Protein AF-A0A3M6U8N4-F1 (afdb_monomer_lite)

pLDDT: mean 93.32, std 6.75, range [61.31, 98.5]

Sequence (99 aa):
MCDEAKQYAQTLADMGSLVHSPSSDRVGQGENLAMECLSNGSPTIEDAVTNWYNEVCDPGYDFASPSFSGGTGHFTQVVWKGSTVLGIGRAEGTMRGMK

Secondary structure (DSSP, 8-state):
-HHHHHHHHHHHHHHTS--PPPTTTSTT----------SSS---HHHHHHHHHHTIIIII--SSS----TTTHHHHHHT-TT------------BTTB-

Radius of gyration: 14.46 Å; chains: 1; bounding box: 35×26×40 Å

Foldseek 3Di:
DQVLQQVVQVVCQVVVDDDDDDCVSVPPDDDDDDDDWALDDGDDPCNRLVCLLCLCVVVRADPVDHDDDPSNRSNCNVVPPPDDDDHHHHDHHADPNTD

Organism: Pocillopora damicornis (NCBI:txid46731)

InterPro domains:
  IPR001283 Cysteine-rich secretory protein-related [PTHR10334] (2-91)
  IPR014044 CAP domain [PF00188] (2-93)
  IPR014044 CAP domain [SM00198] (3-99)
  IPR018244 Allergen V5/Tpx-1-related, conserved site [PS01009] (73-83)
  IPR034113 Golgi-associated plant pathogenesis-related protein 1, SCP domain [cd05382] (1-94)
  IPR035940 CAP superfamily [G3DSA:3.40.33.10] (1-98)
  IPR035940 CAP superfamily [SSF55797] (2-91)

Structure (mmCIF, N/CA/C/O backbone):
data_AF-A0A3M6U8N4-F1
#
_entry.id   AF-A0A3M6U8N4-F1
#
loop_
_atom_site.group_PDB
_atom_site.id
_atom_site.type_symbol
_atom_site.label_atom_id
_atom_site.label_alt_id
_atom_site.label_comp_id
_atom_site.label_asym_id
_atom_site.label_entity_id
_atom_site.label_seq_id
_atom_site.pdbx_PDB_ins_code
_atom_site.Cartn_x
_atom_site.Cartn_y
_atom_site.Cartn_z
_atom_site.occupancy
_atom_site.B_iso_or_equiv
_atom_site.auth_seq_id
_atom_site.auth_comp_id
_atom_site.auth_asym_id
_atom_site.auth_atom_id
_atom_site.pdbx_PDB_model_num
ATOM 1 N N . MET A 1 1 ? -14.544 -0.974 -5.577 1.00 85.00 1 MET A N 1
ATOM 2 C CA . MET A 1 1 ? -13.167 -1.075 -5.032 1.00 85.00 1 MET A CA 1
ATOM 3 C C . MET A 1 1 ? -12.963 -0.306 -3.724 1.00 85.00 1 MET A C 1
ATOM 5 O O . MET A 1 1 ? -12.390 -0.881 -2.809 1.00 85.00 1 MET A O 1
ATOM 9 N N . CYS A 1 2 ? -13.345 0.977 -3.602 1.00 95.25 2 CYS A N 1
ATOM 10 C CA . CYS A 1 2 ? -13.105 1.725 -2.352 1.00 95.25 2 CYS A CA 1
ATOM 11 C C . CYS A 1 2 ? -13.947 1.224 -1.168 1.00 95.25 2 CYS A C 1
ATOM 13 O O . CYS A 1 2 ? -13.443 1.177 -0.048 1.00 95.25 2 CYS A O 1
ATOM 15 N N . ASP A 1 3 ? -15.203 0.838 -1.405 1.00 96.44 3 ASP A N 1
ATOM 16 C CA . ASP A 1 3 ? -16.093 0.356 -0.343 1.00 96.44 3 ASP A CA 1
ATOM 17 C C . ASP A 1 3 ? -15.632 -1.004 0.196 1.00 96.44 3 ASP A C 1
ATOM 19 O O . ASP A 1 3 ? -15.575 -1.206 1.407 1.00 96.44 3 ASP A O 1
ATOM 23 N N . GLU A 1 4 ? -15.204 -1.898 -0.693 1.00 95.81 4 GLU A N 1
ATOM 24 C CA . GLU A 1 4 ? -14.637 -3.208 -0.375 1.00 95.81 4 GLU A CA 1
ATOM 25 C C . GLU A 1 4 ? -13.302 -3.054 0.360 1.00 95.81 4 GLU A C 1
ATOM 27 O O . GLU A 1 4 ? -13.101 -3.672 1.403 1.00 95.81 4 GLU A O 1
ATOM 32 N N . ALA A 1 5 ? -12.423 -2.159 -0.111 1.00 97.44 5 ALA A N 1
ATOM 33 C CA . ALA A 1 5 ? -11.171 -1.850 0.578 1.00 97.44 5 ALA A CA 1
ATOM 34 C C . ALA A 1 5 ? -11.426 -1.282 1.983 1.00 97.44 5 ALA A C 1
ATOM 36 O O . ALA A 1 5 ? -10.729 -1.633 2.932 1.00 97.44 5 ALA A O 1
ATOM 37 N N . LYS A 1 6 ? -12.439 -0.422 2.149 1.00 97.50 6 LYS A N 1
ATOM 38 C CA . LYS A 1 6 ? -12.812 0.138 3.456 1.00 97.50 6 LYS A CA 1
ATOM 39 C C . LYS A 1 6 ? -13.385 -0.931 4.382 1.00 97.50 6 LYS A C 1
ATOM 41 O O . LYS A 1 6 ? -13.029 -0.965 5.558 1.00 97.50 6 LYS A O 1
ATOM 46 N N . GLN A 1 7 ? -14.246 -1.804 3.865 1.00 97.25 7 GLN A N 1
ATOM 47 C CA . GLN A 1 7 ? -14.808 -2.913 4.630 1.00 97.25 7 GLN A CA 1
ATOM 48 C C . GLN A 1 7 ? -13.711 -3.876 5.092 1.00 97.25 7 GLN A C 1
ATOM 50 O O . GLN A 1 7 ? -13.693 -4.285 6.256 1.00 97.25 7 GLN A O 1
ATOM 55 N N . TYR A 1 8 ? -12.763 -4.191 4.210 1.00 97.62 8 TYR A N 1
ATOM 56 C CA . TYR A 1 8 ? -11.657 -5.071 4.551 1.00 97.62 8 TYR A CA 1
ATOM 57 C C . TYR A 1 8 ? -10.677 -4.416 5.530 1.00 97.62 8 TYR A C 1
ATOM 59 O O . TYR A 1 8 ? -10.268 -5.056 6.495 1.00 97.62 8 TYR A O 1
ATOM 67 N N . ALA A 1 9 ? -10.396 -3.116 5.383 1.00 97.00 9 ALA A N 1
ATOM 68 C CA . ALA A 1 9 ? -9.611 -2.363 6.360 1.00 97.00 9 ALA A CA 1
ATOM 69 C C . ALA A 1 9 ? -10.217 -2.439 7.772 1.00 97.00 9 ALA A C 1
ATOM 71 O O . ALA A 1 9 ? -9.475 -2.604 8.737 1.00 97.00 9 ALA A O 1
ATOM 72 N N . GLN A 1 10 ? -11.551 -2.389 7.903 1.00 96.50 10 GLN A N 1
ATOM 73 C CA . GLN A 1 10 ? -12.212 -2.575 9.201 1.00 96.50 10 GLN A CA 1
ATOM 74 C C . GLN A 1 10 ? -11.978 -3.982 9.762 1.00 96.50 10 GLN A C 1
ATOM 76 O O . GLN A 1 10 ? -11.658 -4.119 10.937 1.00 96.50 10 GLN A O 1
ATOM 81 N N . THR A 1 11 ? -12.052 -5.017 8.921 1.00 96.12 11 THR A N 1
ATOM 82 C CA . THR A 1 11 ? -11.758 -6.399 9.342 1.00 96.12 11 THR A CA 1
ATOM 83 C C . THR A 1 11 ? -10.319 -6.532 9.850 1.00 96.12 11 THR A C 1
ATOM 85 O O . THR A 1 11 ? -10.088 -7.146 10.889 1.00 96.12 11 THR A O 1
ATOM 88 N N . LEU A 1 12 ? -9.347 -5.920 9.167 1.00 95.88 12 LEU A N 1
ATOM 89 C CA . LEU A 1 12 ? -7.943 -5.913 9.597 1.00 95.88 12 LEU A CA 1
ATOM 90 C C . LEU A 1 12 ? -7.744 -5.157 10.916 1.00 95.88 12 LEU A C 1
ATOM 92 O O . LEU A 1 12 ? -7.018 -5.638 11.786 1.00 95.88 12 LEU A O 1
ATOM 96 N N . ALA A 1 13 ? -8.407 -4.010 11.084 1.00 93.56 13 ALA A N 1
ATOM 97 C CA . ALA A 1 13 ? -8.366 -3.233 12.321 1.00 93.56 13 ALA A CA 1
ATOM 98 C C . ALA A 1 13 ? -8.939 -4.021 13.511 1.00 93.56 13 ALA A C 1
ATOM 100 O O . ALA A 1 13 ? -8.333 -4.036 14.582 1.00 93.56 13 ALA A O 1
ATOM 101 N N . ASP A 1 14 ? -10.052 -4.732 13.311 1.00 92.25 14 ASP A N 1
ATOM 102 C CA . ASP A 1 14 ? -10.679 -5.565 14.343 1.00 92.25 14 ASP A CA 1
ATOM 103 C C . ASP A 1 14 ? -9.810 -6.784 14.706 1.00 92.25 14 ASP A C 1
ATOM 105 O O . ASP A 1 14 ? -9.756 -7.193 15.868 1.00 92.25 14 ASP A O 1
ATOM 109 N N . MET A 1 15 ? -9.091 -7.354 13.730 1.00 92.06 15 MET A N 1
ATOM 110 C CA . MET A 1 15 ? -8.142 -8.452 13.957 1.00 92.06 15 MET A CA 1
ATOM 111 C C . MET A 1 15 ? -6.822 -7.992 14.592 1.00 92.06 15 MET A C 1
ATOM 113 O O . MET A 1 15 ? -6.154 -8.792 15.249 1.00 92.06 15 MET A O 1
ATOM 117 N N . GLY A 1 16 ? -6.414 -6.738 14.377 1.00 91.12 16 GLY A N 1
ATOM 118 C CA . GLY A 1 16 ? -5.102 -6.226 14.782 1.00 91.12 16 GLY A CA 1
ATOM 119 C C . GLY A 1 16 ? -3.936 -6.904 14.053 1.00 91.12 16 GLY A C 1
ATOM 120 O O . GLY A 1 16 ? -2.857 -7.064 14.624 1.00 91.12 16 GLY A O 1
ATOM 121 N N . SER A 1 17 ? -4.157 -7.373 12.822 1.00 91.50 17 SER A N 1
ATOM 122 C CA . SER A 1 17 ? -3.146 -8.067 12.021 1.00 91.50 17 SER A CA 1
ATOM 123 C C . SER A 1 17 ? -3.333 -7.795 10.531 1.00 91.50 17 SER A C 1
ATOM 125 O O . SER A 1 17 ? -4.464 -7.703 10.051 1.00 91.50 17 SER A O 1
ATOM 127 N N . LEU A 1 18 ? -2.220 -7.694 9.799 1.00 94.56 18 LEU A N 1
ATOM 128 C CA . LEU A 1 18 ? -2.223 -7.618 8.343 1.00 94.56 18 LEU A CA 1
ATOM 129 C C . LEU A 1 18 ? -2.212 -9.017 7.739 1.00 94.56 18 LEU A C 1
ATOM 131 O O . LEU A 1 18 ? -1.219 -9.740 7.815 1.00 94.56 18 LEU A O 1
ATOM 135 N N . VAL A 1 19 ? -3.321 -9.372 7.103 1.00 97.00 19 VAL A N 1
ATOM 136 C CA . VAL A 1 19 ? -3.472 -10.593 6.318 1.00 97.00 19 VAL A CA 1
ATOM 137 C C . VAL A 1 19 ? -4.112 -10.195 5.000 1.00 97.00 19 VAL A C 1
ATOM 139 O O . VAL A 1 19 ? -5.080 -9.444 4.996 1.00 97.00 19 VAL A O 1
ATOM 142 N N . HIS A 1 20 ? -3.566 -10.672 3.885 1.00 97.44 20 HIS A N 1
ATOM 143 C CA . HIS A 1 20 ? -4.168 -10.407 2.584 1.00 97.44 20 HIS A CA 1
ATOM 144 C C . HIS A 1 20 ? -5.571 -11.005 2.475 1.00 97.44 20 HIS A C 1
ATOM 146 O O . HIS A 1 20 ? -5.804 -12.131 2.929 1.00 97.44 20 HIS A O 1
ATOM 152 N N . SER A 1 21 ? -6.478 -10.299 1.796 1.00 97.25 21 SER A N 1
ATOM 153 C CA . SER A 1 21 ? -7.800 -10.847 1.493 1.00 97.25 21 SER A CA 1
ATOM 154 C C . SER A 1 21 ? -7.680 -12.088 0.602 1.00 97.25 21 SER A C 1
ATOM 156 O O . SER A 1 21 ? -6.751 -12.173 -0.226 1.00 97.25 21 SER A O 1
ATOM 158 N N . PRO A 1 22 ? -8.596 -13.068 0.751 1.00 96.69 22 PRO A N 1
ATOM 159 C CA . PRO A 1 22 ? -8.653 -14.224 -0.131 1.00 96.69 22 PRO A CA 1
ATOM 160 C C . PRO A 1 22 ? -8.706 -13.783 -1.592 1.00 96.69 22 PRO A C 1
ATOM 162 O O . PRO A 1 22 ? -9.468 -12.894 -1.960 1.00 96.69 22 PRO A O 1
ATOM 165 N N . SER A 1 23 ? -7.935 -14.431 -2.463 1.00 95.69 23 SER A N 1
ATOM 166 C CA . SER A 1 23 ? -7.928 -14.091 -3.893 1.00 95.69 23 SER A CA 1
ATOM 167 C C . SER A 1 23 ? -9.299 -14.262 -4.563 1.00 95.69 23 SER A C 1
ATOM 169 O O . SER A 1 23 ? -9.570 -13.599 -5.564 1.00 95.69 23 SER A O 1
ATOM 171 N N . SER A 1 24 ? -10.177 -15.101 -3.996 1.00 96.31 24 SER A N 1
ATOM 172 C CA . SER A 1 24 ? -11.581 -15.257 -4.398 1.00 96.31 24 SER A CA 1
ATOM 173 C C . SER A 1 24 ? -12.417 -13.995 -4.204 1.00 96.31 24 SER A C 1
ATOM 175 O O . SER A 1 24 ? -13.377 -13.790 -4.941 1.00 96.31 24 SER A O 1
ATOM 177 N N . ASP A 1 25 ? -12.044 -13.148 -3.248 1.00 94.88 25 ASP A N 1
ATOM 178 C CA . ASP A 1 25 ? -12.814 -11.964 -2.854 1.00 94.88 25 ASP A CA 1
ATOM 179 C C . ASP A 1 25 ? -12.350 -10.724 -3.633 1.00 94.88 25 ASP A C 1
ATOM 181 O O . ASP A 1 25 ? -13.017 -9.692 -3.659 1.00 94.88 25 ASP A O 1
ATOM 185 N N . ARG A 1 26 ? -11.213 -10.846 -4.330 1.00 94.00 26 ARG A N 1
ATOM 186 C CA . ARG A 1 26 ? -10.570 -9.782 -5.105 1.00 94.00 26 ARG A CA 1
ATOM 187 C C . ARG A 1 26 ? -10.071 -10.277 -6.465 1.00 94.00 26 ARG A C 1
ATOM 189 O O . ARG A 1 26 ? -8.953 -9.984 -6.888 1.00 94.00 26 ARG A O 1
ATOM 196 N N . VAL A 1 27 ? -10.904 -11.050 -7.165 1.00 94.81 27 VAL A N 1
ATOM 197 C CA . VAL A 1 27 ? -10.573 -11.616 -8.485 1.00 94.81 27 VAL A CA 1
ATOM 198 C C . VAL A 1 27 ? -10.110 -10.512 -9.440 1.00 94.81 27 VAL A C 1
ATOM 200 O O . VAL A 1 27 ? -10.820 -9.536 -9.674 1.00 94.81 27 VAL A O 1
ATOM 203 N N . GLY A 1 28 ? -8.905 -10.677 -9.992 1.00 94.94 28 GLY A N 1
ATOM 204 C CA . GLY A 1 28 ? -8.301 -9.713 -10.916 1.00 94.94 28 GLY A CA 1
ATOM 205 C C . GLY A 1 28 ? -7.708 -8.462 -10.258 1.00 94.94 28 GLY A C 1
ATOM 206 O O . GLY A 1 28 ? -7.338 -7.540 -10.979 1.00 94.94 28 GLY A O 1
ATOM 207 N N . GLN A 1 29 ? -7.601 -8.414 -8.926 1.00 96.50 29 GLN A N 1
ATOM 208 C CA . GLN A 1 29 ? -7.073 -7.268 -8.184 1.00 96.50 29 GLN A CA 1
ATOM 209 C C . GLN A 1 29 ? -5.812 -7.639 -7.387 1.00 96.50 29 GLN A C 1
ATOM 211 O O . GLN A 1 29 ? -5.729 -8.690 -6.738 1.00 96.50 29 GLN A O 1
ATOM 216 N N . GLY A 1 30 ? -4.831 -6.738 -7.418 1.00 96.75 30 GLY A N 1
ATOM 217 C CA . GLY A 1 30 ? -3.729 -6.719 -6.458 1.00 96.75 30 GLY A CA 1
ATOM 218 C C . GLY A 1 30 ? -4.156 -6.116 -5.121 1.00 96.75 30 GLY A C 1
ATOM 219 O O . GLY A 1 30 ? -5.253 -5.571 -5.004 1.00 96.75 30 GLY A O 1
ATOM 220 N N . GLU A 1 31 ? -3.297 -6.208 -4.109 1.00 97.88 31 GLU A N 1
ATOM 221 C CA . GLU A 1 31 ? -3.573 -5.656 -2.783 1.00 97.88 31 GLU A CA 1
ATOM 222 C C . GLU A 1 31 ? -2.269 -5.262 -2.088 1.00 97.88 31 GLU A C 1
ATOM 224 O O . GLU A 1 31 ? -1.344 -6.068 -2.023 1.00 97.88 31 GLU A O 1
ATOM 229 N N . ASN A 1 32 ? -2.237 -4.049 -1.535 1.00 98.19 32 ASN A N 1
ATOM 230 C CA . ASN A 1 32 ? -1.216 -3.606 -0.592 1.00 98.19 32 ASN A CA 1
ATOM 231 C C . ASN A 1 32 ? -1.889 -3.303 0.743 1.00 98.19 32 ASN A C 1
ATOM 233 O O . ASN A 1 32 ? -2.989 -2.748 0.764 1.00 98.19 32 ASN A O 1
ATOM 237 N N . LEU A 1 33 ? -1.218 -3.635 1.844 1.00 97.62 33 LEU A N 1
ATOM 238 C CA . LEU A 1 33 ? -1.726 -3.414 3.192 1.00 97.62 33 LEU A CA 1
ATOM 239 C C . LEU A 1 33 ? -0.727 -2.602 4.020 1.00 97.62 33 LEU A C 1
ATOM 241 O O . LEU A 1 33 ? 0.484 -2.705 3.839 1.00 97.62 33 LEU A O 1
ATOM 245 N N . ALA A 1 34 ? -1.245 -1.789 4.935 1.00 96.62 34 ALA A N 1
ATOM 246 C CA . ALA A 1 34 ? -0.455 -1.030 5.895 1.00 96.62 34 ALA A CA 1
ATOM 247 C C . ALA A 1 34 ? -1.217 -0.944 7.220 1.00 96.62 34 ALA A C 1
ATOM 249 O O . ALA A 1 34 ? -2.443 -0.833 7.237 1.00 96.62 34 ALA A O 1
ATOM 250 N N . MET A 1 35 ? -0.484 -1.019 8.325 1.00 93.62 35 MET A N 1
ATOM 251 C CA . MET A 1 35 ? -1.006 -0.899 9.681 1.00 93.62 35 MET A CA 1
ATOM 252 C C . MET A 1 35 ? 0.104 -0.343 10.556 1.00 93.62 35 MET A C 1
ATOM 254 O O . MET A 1 35 ? 1.224 -0.851 10.537 1.00 93.62 35 MET A O 1
ATOM 258 N N . GLU A 1 36 ? -0.227 0.667 11.345 1.00 91.06 36 GLU A N 1
ATOM 259 C CA . GLU A 1 36 ? 0.641 1.192 12.388 1.00 91.06 36 GLU A CA 1
ATOM 260 C C . GLU A 1 36 ? -0.183 1.325 13.661 1.00 91.06 36 GLU A C 1
ATOM 262 O O . GLU A 1 36 ? -1.344 1.721 13.600 1.00 91.06 36 GLU A O 1
ATOM 267 N N . CYS A 1 37 ? 0.421 0.982 14.797 1.00 87.12 37 CYS A N 1
ATOM 268 C CA . CYS A 1 37 ? -0.178 1.166 16.113 1.00 87.12 37 CYS A CA 1
ATOM 269 C C . CYS A 1 37 ? 0.512 2.352 16.778 1.00 87.12 37 CYS A C 1
ATOM 271 O O . CYS A 1 37 ? 1.680 2.249 17.169 1.00 87.12 37 CYS A O 1
ATOM 273 N N . LEU A 1 38 ? -0.196 3.467 16.917 1.00 84.44 38 LEU A N 1
ATOM 274 C CA . LEU A 1 38 ? 0.344 4.696 17.484 1.00 84.44 38 LEU A CA 1
ATOM 275 C C . LEU A 1 38 ? -0.330 5.005 18.826 1.00 84.44 38 LEU A C 1
ATOM 277 O O . LEU A 1 38 ? -1.528 4.810 19.032 1.00 84.44 38 LEU A O 1
ATOM 281 N N . SER A 1 39 ? 0.452 5.507 19.782 1.00 83.31 39 SER A N 1
ATOM 282 C CA . SER A 1 39 ? -0.084 6.008 21.057 1.00 83.31 39 SER A CA 1
ATOM 283 C C . SER A 1 39 ? -0.725 7.393 20.917 1.00 83.31 39 SER A C 1
ATOM 285 O O . SER A 1 39 ? -1.522 7.797 21.764 1.00 83.31 39 SER A O 1
ATOM 287 N N . ASN A 1 40 ? -0.380 8.125 19.855 1.00 80.12 40 ASN A N 1
ATOM 288 C CA . ASN A 1 40 ? -0.943 9.420 19.507 1.00 80.12 40 ASN A CA 1
ATOM 289 C C . ASN A 1 40 ? -0.922 9.610 17.984 1.00 80.12 40 ASN A C 1
ATOM 291 O O . ASN A 1 40 ? 0.079 9.307 17.339 1.00 80.12 40 ASN A O 1
ATOM 295 N N . GLY A 1 41 ? -2.000 10.168 17.437 1.00 82.56 41 GLY A N 1
ATOM 296 C CA . GLY A 1 41 ? -2.196 10.305 15.997 1.00 82.56 41 GLY A CA 1
ATOM 297 C C . GLY A 1 41 ? -2.627 9.001 15.328 1.00 82.56 41 GLY A C 1
ATOM 298 O O . GLY A 1 41 ? -2.953 8.023 15.997 1.00 82.56 41 GLY A O 1
ATOM 299 N N . SER A 1 42 ? -2.641 9.035 14.000 1.00 83.00 42 SER A N 1
ATOM 300 C CA . SER A 1 42 ? -2.972 7.901 13.144 1.00 83.00 42 SER A CA 1
ATOM 301 C C . SER A 1 42 ? -2.144 8.007 11.860 1.00 83.00 42 SER A C 1
ATOM 303 O O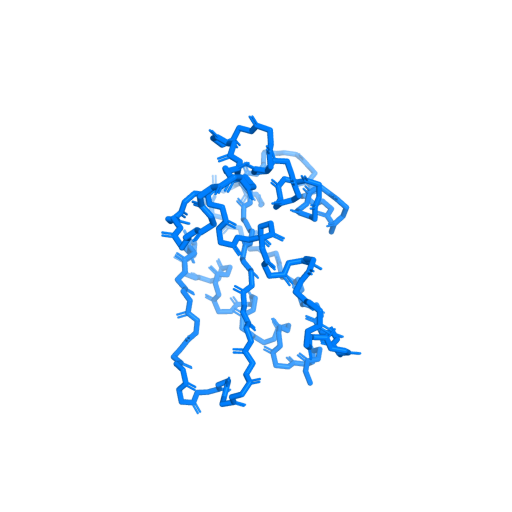 . SER A 1 42 ? -1.963 9.134 11.381 1.00 83.00 42 SER A O 1
ATOM 305 N N . PRO A 1 43 ? -1.691 6.887 11.273 1.00 86.56 43 PRO A N 1
ATOM 306 C CA . PRO A 1 43 ? -0.947 6.913 10.018 1.00 86.56 43 PRO A CA 1
ATOM 307 C C . PRO A 1 43 ? -1.790 7.526 8.895 1.00 86.56 43 PRO A C 1
ATOM 309 O O . PRO A 1 43 ? -3.014 7.334 8.815 1.00 86.56 43 PRO A O 1
ATOM 312 N N . THR A 1 44 ? -1.145 8.286 8.016 1.00 91.94 44 THR A N 1
ATOM 313 C CA . THR A 1 44 ? -1.797 8.828 6.826 1.00 91.94 44 THR A CA 1
ATOM 314 C C . THR A 1 44 ? -1.732 7.836 5.665 1.00 91.94 44 THR A C 1
ATOM 316 O O . THR A 1 44 ? -0.969 6.872 5.663 1.00 91.94 44 THR A O 1
ATOM 319 N N . ILE A 1 45 ? -2.553 8.075 4.639 1.00 94.00 45 ILE A N 1
ATOM 320 C CA . ILE A 1 45 ? -2.456 7.315 3.384 1.00 94.00 45 ILE A CA 1
ATOM 321 C C . ILE A 1 45 ? -1.114 7.606 2.693 1.00 94.00 45 ILE A C 1
ATOM 323 O O . ILE A 1 45 ? -0.547 6.720 2.061 1.00 94.00 45 ILE A O 1
ATOM 327 N N . GLU A 1 46 ? -0.599 8.831 2.829 1.00 95.94 46 GLU A N 1
ATOM 328 C CA . GLU A 1 46 ? 0.693 9.229 2.272 1.00 95.94 46 GLU A CA 1
ATOM 329 C C . GLU A 1 46 ? 1.846 8.449 2.910 1.00 95.94 46 GLU A C 1
ATOM 331 O O . GLU A 1 46 ? 2.703 7.956 2.178 1.00 95.94 46 GLU A O 1
ATOM 336 N N . ASP A 1 47 ? 1.823 8.24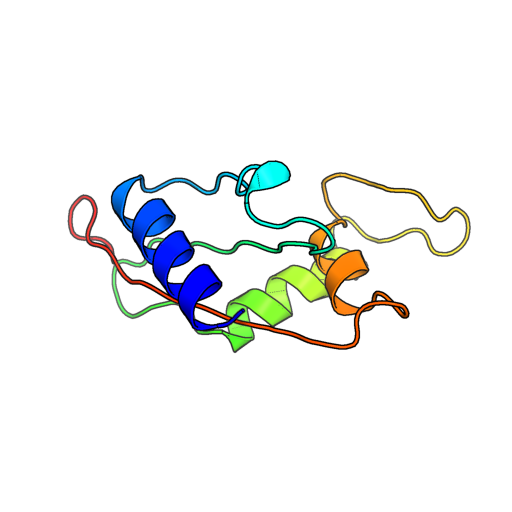4 4.231 1.00 95.50 47 ASP A N 1
ATOM 337 C CA . ASP A 1 47 ? 2.822 7.429 4.936 1.00 95.50 47 ASP A CA 1
ATOM 338 C C . ASP A 1 47 ? 2.822 5.987 4.410 1.00 95.50 47 ASP A C 1
ATOM 340 O O . ASP A 1 47 ? 3.869 5.447 4.057 1.00 95.50 47 ASP A O 1
ATOM 344 N N . ALA A 1 48 ? 1.636 5.383 4.264 1.00 96.88 48 ALA A N 1
ATOM 345 C CA . ALA A 1 48 ? 1.495 4.025 3.743 1.00 96.88 48 ALA A CA 1
ATOM 346 C C . ALA A 1 48 ? 2.051 3.888 2.315 1.00 96.88 48 ALA A C 1
ATOM 348 O O . ALA A 1 48 ? 2.853 2.994 2.045 1.00 96.88 48 ALA A O 1
ATOM 349 N N . VAL A 1 49 ? 1.673 4.795 1.406 1.00 97.75 49 VAL A N 1
ATOM 350 C CA . VAL A 1 49 ? 2.154 4.776 0.014 1.00 97.75 49 VAL A CA 1
ATOM 351 C C . VAL A 1 49 ? 3.657 5.043 -0.056 1.00 97.75 49 VAL A C 1
ATOM 353 O O . VAL A 1 49 ? 4.351 4.396 -0.839 1.00 97.75 49 VAL A O 1
ATOM 356 N N . THR A 1 50 ? 4.168 5.948 0.779 1.00 98.06 50 THR A N 1
ATOM 357 C CA . THR A 1 50 ? 5.602 6.241 0.880 1.00 98.06 50 THR A CA 1
ATOM 358 C C . THR A 1 50 ? 6.377 5.008 1.333 1.00 98.06 50 THR A C 1
ATOM 360 O O . THR A 1 50 ? 7.367 4.647 0.700 1.00 98.06 50 THR A O 1
ATOM 363 N N . ASN A 1 51 ? 5.900 4.307 2.363 1.00 97.50 51 ASN A N 1
ATOM 364 C CA . ASN A 1 51 ? 6.520 3.078 2.858 1.00 97.50 51 ASN A CA 1
ATOM 365 C C . ASN A 1 51 ? 6.506 1.964 1.803 1.00 97.50 51 ASN A C 1
ATOM 367 O O . ASN A 1 51 ? 7.538 1.340 1.570 1.00 97.50 51 ASN A O 1
ATOM 371 N N . TRP A 1 52 ? 5.383 1.762 1.106 1.00 98.25 52 TRP A N 1
ATOM 372 C CA . TRP A 1 52 ? 5.304 0.807 -0.003 1.00 98.25 52 TRP A CA 1
ATOM 373 C C . TRP A 1 52 ? 6.275 1.145 -1.133 1.00 98.25 52 TRP A C 1
ATOM 375 O O . TRP A 1 52 ? 6.922 0.254 -1.669 1.00 98.25 52 TRP A O 1
ATOM 385 N N . TYR A 1 53 ? 6.384 2.420 -1.513 1.00 98.44 53 TYR A N 1
ATOM 386 C CA . TYR A 1 53 ? 7.277 2.839 -2.591 1.00 98.44 53 TYR A CA 1
ATOM 387 C C . TYR A 1 53 ? 8.753 2.693 -2.201 1.00 98.44 53 TYR A C 1
ATOM 389 O O . TYR A 1 53 ? 9.565 2.278 -3.026 1.00 98.44 53 TYR A O 1
ATOM 397 N N . ASN A 1 54 ? 9.096 2.981 -0.942 1.00 98.50 54 ASN A N 1
ATOM 398 C CA . ASN A 1 54 ? 10.463 2.919 -0.423 1.00 98.50 54 ASN A CA 1
ATOM 399 C C . ASN A 1 54 ? 11.066 1.507 -0.399 1.00 98.50 54 ASN A C 1
ATO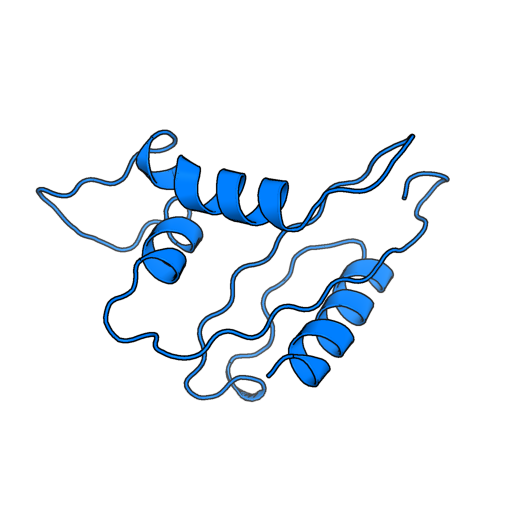M 401 O O . ASN A 1 54 ? 12.288 1.398 -0.293 1.00 98.50 54 ASN A O 1
ATOM 405 N N . GLU A 1 55 ? 10.275 0.448 -0.604 1.00 98.25 55 GLU A N 1
ATOM 406 C CA . GLU A 1 55 ? 10.801 -0.906 -0.839 1.00 98.25 55 GLU A CA 1
ATOM 407 C C . GLU A 1 55 ? 11.790 -0.959 -2.019 1.00 98.25 55 GLU A C 1
ATOM 409 O O . GLU A 1 55 ? 12.685 -1.805 -2.051 1.00 98.25 55 GLU A O 1
ATOM 414 N N . VAL A 1 56 ? 11.681 -0.022 -2.975 1.00 97.88 56 VAL A N 1
ATOM 415 C CA . VAL A 1 56 ? 12.652 0.150 -4.069 1.00 97.88 56 VAL A CA 1
ATOM 416 C C . VAL A 1 56 ? 14.066 0.465 -3.574 1.00 97.88 56 VAL A C 1
ATOM 418 O O . VAL A 1 56 ? 15.035 0.146 -4.263 1.00 97.88 56 VAL A O 1
ATOM 421 N N . CYS A 1 57 ? 14.183 1.081 -2.397 1.00 97.25 57 CYS A N 1
ATOM 422 C CA . CYS A 1 57 ? 15.437 1.469 -1.761 1.00 97.25 57 CYS A CA 1
ATOM 423 C C . CYS A 1 57 ? 15.876 0.448 -0.704 1.00 97.25 57 CYS A C 1
ATOM 425 O O . CYS A 1 57 ? 17.047 0.081 -0.675 1.00 97.25 57 CYS A O 1
ATOM 427 N N . ASP A 1 58 ? 14.952 0.002 0.152 1.00 95.56 58 ASP A N 1
ATOM 428 C CA . ASP A 1 58 ? 15.198 -0.960 1.233 1.00 95.56 58 ASP A CA 1
ATOM 429 C C . ASP A 1 58 ? 13.964 -1.864 1.390 1.00 95.56 58 ASP A C 1
ATOM 431 O O . ASP A 1 58 ? 12.897 -1.358 1.740 1.00 95.56 58 ASP A O 1
ATOM 435 N N . PRO A 1 59 ? 14.047 -3.171 1.078 1.00 95.44 59 PRO A N 1
ATOM 436 C CA . PRO A 1 59 ? 15.260 -3.973 0.865 1.00 95.44 59 PRO A CA 1
ATOM 437 C C . PRO A 1 59 ? 15.949 -3.779 -0.495 1.00 95.44 59 PRO A C 1
ATOM 439 O O . PRO A 1 59 ? 17.028 -4.332 -0.710 1.00 95.44 59 PRO A O 1
ATOM 442 N N . GLY A 1 60 ? 15.351 -3.010 -1.408 1.00 96.12 60 GLY A N 1
ATOM 443 C CA . GLY A 1 60 ? 15.897 -2.736 -2.732 1.00 96.12 60 GLY A CA 1
ATOM 444 C C . GLY A 1 60 ? 15.311 -3.643 -3.816 1.00 96.12 60 GLY A C 1
ATOM 445 O O . GLY A 1 60 ? 15.189 -4.856 -3.636 1.00 96.12 60 GLY A O 1
ATOM 446 N N . TYR A 1 61 ? 14.971 -3.062 -4.971 1.00 96.88 61 TYR A N 1
ATOM 447 C CA . TYR A 1 61 ? 14.505 -3.814 -6.143 1.00 96.88 61 TYR A CA 1
ATOM 448 C C . TYR A 1 61 ? 15.606 -3.940 -7.206 1.00 96.88 61 TYR A C 1
ATOM 450 O O . TYR A 1 61 ? 16.122 -2.938 -7.703 1.00 96.88 61 TYR A O 1
ATOM 458 N N . ASP A 1 62 ? 15.949 -5.173 -7.591 1.00 95.38 62 ASP A N 1
ATOM 459 C CA . ASP A 1 62 ? 16.919 -5.433 -8.658 1.00 95.38 62 ASP A CA 1
ATOM 460 C C . ASP A 1 62 ? 16.257 -5.307 -10.040 1.00 95.38 62 ASP A C 1
ATOM 462 O O . ASP A 1 62 ? 15.619 -6.227 -10.556 1.00 95.38 62 ASP A O 1
ATOM 466 N N . PHE A 1 63 ? 16.439 -4.144 -10.664 1.00 95.25 63 PHE A N 1
ATOM 467 C CA . PHE A 1 63 ? 15.953 -3.881 -12.017 1.00 95.25 63 PHE A CA 1
ATOM 468 C C . PHE A 1 63 ? 16.704 -4.662 -13.107 1.00 95.25 63 PHE A C 1
ATOM 470 O O . PHE A 1 63 ? 16.167 -4.818 -14.204 1.00 95.25 63 PHE A O 1
ATOM 477 N N . ALA A 1 64 ? 17.928 -5.132 -12.845 1.00 96.69 64 ALA A N 1
ATOM 478 C CA . ALA A 1 64 ? 18.709 -5.916 -13.800 1.00 96.69 64 ALA A CA 1
ATOM 479 C C . ALA A 1 64 ? 18.273 -7.389 -13.822 1.00 96.69 64 ALA A C 1
ATOM 481 O O . ALA A 1 64 ? 18.335 -8.030 -14.872 1.00 96.69 64 ALA A O 1
ATOM 482 N N . SER A 1 65 ? 17.789 -7.905 -12.691 1.00 94.06 65 SER A N 1
ATOM 483 C CA . SER A 1 65 ? 17.236 -9.255 -12.556 1.00 94.06 65 SER A CA 1
ATOM 484 C C . SER A 1 65 ? 15.843 -9.226 -11.907 1.00 94.06 65 SER A C 1
ATOM 486 O O . SER A 1 65 ? 15.673 -9.685 -10.771 1.00 94.06 65 SER A O 1
ATOM 488 N N . PRO A 1 66 ? 14.820 -8.716 -12.622 1.00 91.75 66 PRO A N 1
ATOM 489 C CA . PRO A 1 66 ? 13.495 -8.515 -12.055 1.00 91.75 66 PRO A CA 1
AT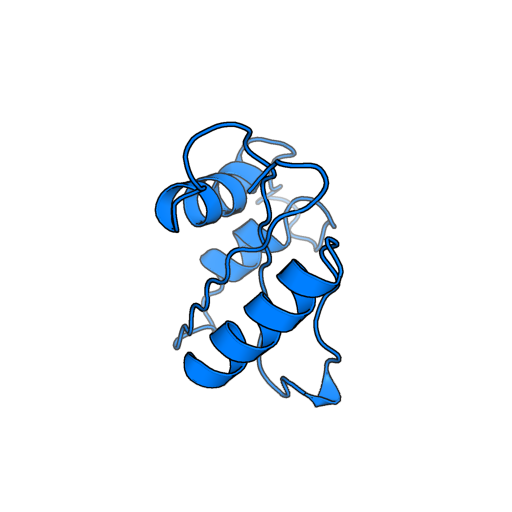OM 490 C C . PRO A 1 66 ? 12.860 -9.850 -11.662 1.00 91.75 66 PRO A C 1
ATOM 492 O O . PRO A 1 66 ? 12.728 -10.770 -12.471 1.00 91.75 66 PRO A O 1
ATOM 495 N N . SER A 1 67 ? 12.434 -9.947 -10.408 1.00 91.81 67 SER A N 1
ATOM 496 C CA . SER A 1 67 ? 11.723 -11.104 -9.873 1.00 91.81 67 SER A CA 1
ATOM 497 C C . SER A 1 67 ? 10.838 -10.682 -8.706 1.00 91.81 67 SER A C 1
ATOM 499 O O . SER A 1 67 ? 11.041 -9.626 -8.107 1.00 91.81 67 SER A O 1
ATOM 501 N N . PHE A 1 68 ? 9.835 -11.498 -8.387 1.00 90.06 68 PHE A N 1
ATOM 502 C CA . PHE A 1 68 ? 9.050 -11.279 -7.180 1.00 90.06 68 PHE A CA 1
ATOM 503 C C . PHE A 1 68 ? 9.910 -11.562 -5.946 1.00 90.06 68 PHE A C 1
ATOM 505 O O . PHE A 1 68 ? 10.472 -12.651 -5.812 1.00 90.06 68 PHE A O 1
ATOM 512 N N . SER A 1 69 ? 9.943 -10.613 -5.015 1.00 89.19 69 SER A N 1
ATOM 513 C CA . SER A 1 69 ? 10.456 -10.825 -3.667 1.00 89.19 69 SER A CA 1
ATOM 514 C C . SER A 1 69 ? 9.430 -10.328 -2.654 1.00 89.19 69 SER A C 1
ATOM 516 O O . SER A 1 69 ? 8.772 -9.308 -2.866 1.00 89.19 69 SER A O 1
ATOM 518 N N . GLY A 1 70 ? 9.293 -11.040 -1.532 1.00 87.25 70 GLY A N 1
ATOM 519 C CA . GLY A 1 70 ? 8.309 -10.693 -0.501 1.00 87.25 70 GLY A CA 1
ATOM 520 C C . GLY A 1 70 ? 8.501 -9.301 0.116 1.00 87.25 70 GLY A C 1
ATOM 521 O O . GLY A 1 70 ? 7.571 -8.796 0.726 1.00 87.25 70 GLY A O 1
ATOM 522 N N . GLY A 1 71 ? 9.674 -8.680 -0.056 1.00 92.06 71 GLY A N 1
ATOM 523 C CA . GLY A 1 71 ? 9.969 -7.334 0.438 1.00 92.06 71 GLY A CA 1
ATOM 524 C C . GLY A 1 71 ? 9.881 -6.220 -0.608 1.00 92.06 71 GLY A C 1
ATOM 525 O O . GLY A 1 71 ? 10.199 -5.092 -0.275 1.00 92.06 71 GLY A O 1
ATOM 526 N N . THR A 1 72 ? 9.509 -6.515 -1.859 1.00 96.69 72 THR A N 1
ATOM 527 C CA . THR A 1 72 ? 9.322 -5.495 -2.919 1.00 96.69 72 THR A CA 1
ATOM 528 C C . THR A 1 72 ? 7.954 -5.588 -3.603 1.00 96.69 72 THR A C 1
ATOM 530 O O . THR A 1 72 ? 7.700 -4.977 -4.650 1.00 96.69 72 THR A O 1
ATOM 533 N N . GLY A 1 73 ? 7.057 -6.399 -3.033 1.00 97.00 73 GLY A N 1
ATOM 534 C CA . GLY A 1 73 ? 5.727 -6.655 -3.573 1.00 97.00 73 GLY A CA 1
ATOM 535 C C . GLY A 1 73 ? 4.842 -5.412 -3.569 1.00 97.00 73 GLY A C 1
ATOM 536 O O . GLY A 1 73 ? 4.130 -5.170 -4.545 1.00 97.00 73 GLY A O 1
ATOM 537 N N . HIS A 1 74 ? 4.918 -4.585 -2.524 1.00 98.06 74 HIS A N 1
ATOM 538 C CA . HIS A 1 74 ? 4.104 -3.380 -2.461 1.00 98.06 74 HIS A CA 1
ATOM 539 C C . HIS A 1 74 ? 4.595 -2.338 -3.464 1.00 98.06 74 HIS A C 1
ATOM 541 O O . HIS A 1 74 ? 3.773 -1.781 -4.197 1.00 98.06 74 HIS A O 1
ATOM 547 N N . PHE A 1 75 ? 5.913 -2.122 -3.557 1.00 98.44 75 PHE A N 1
ATOM 548 C CA . PHE A 1 75 ? 6.504 -1.224 -4.553 1.00 98.44 75 PHE A CA 1
ATOM 549 C C . PHE A 1 75 ? 6.103 -1.636 -5.967 1.00 98.44 75 PHE A C 1
ATOM 551 O O . PHE A 1 75 ? 5.562 -0.824 -6.722 1.00 98.44 75 PHE A O 1
ATOM 558 N N . THR A 1 76 ? 6.319 -2.904 -6.324 1.00 97.81 76 THR A N 1
ATOM 559 C CA . THR A 1 76 ? 6.017 -3.392 -7.676 1.00 97.81 76 THR A CA 1
ATOM 560 C C . THR A 1 76 ? 4.536 -3.262 -8.017 1.00 97.81 76 THR A C 1
ATOM 562 O O . THR A 1 76 ? 4.220 -2.925 -9.157 1.00 97.81 76 THR A O 1
ATOM 565 N N . GLN A 1 77 ? 3.629 -3.428 -7.049 1.00 98.00 77 GLN A N 1
ATOM 566 C CA . GLN A 1 77 ? 2.199 -3.188 -7.240 1.00 98.00 77 GLN A CA 1
ATOM 567 C C . GLN A 1 77 ? 1.860 -1.697 -7.438 1.00 98.00 77 GLN A C 1
ATOM 569 O O . GLN A 1 77 ? 0.999 -1.387 -8.267 1.00 98.00 77 GLN A O 1
ATOM 574 N N . VAL A 1 78 ? 2.533 -0.771 -6.741 1.00 98.06 78 VAL A N 1
ATOM 575 C CA . VAL A 1 78 ? 2.346 0.687 -6.917 1.00 98.06 78 VAL A CA 1
ATOM 576 C C . VAL A 1 78 ? 2.705 1.123 -8.339 1.00 98.06 78 VAL A C 1
ATOM 578 O O . VAL A 1 78 ? 1.984 1.918 -8.939 1.00 98.06 78 VAL A O 1
ATOM 581 N N . VAL A 1 79 ? 3.789 0.584 -8.903 1.00 97.44 79 VAL A N 1
ATOM 582 C CA . VAL A 1 79 ? 4.281 0.960 -10.243 1.00 97.44 79 VAL A CA 1
ATOM 583 C C . VAL A 1 79 ? 3.874 -0.024 -11.346 1.00 97.44 79 VAL A C 1
ATOM 585 O O . VAL A 1 79 ? 4.404 0.024 -12.460 1.00 97.44 79 VAL A O 1
ATOM 588 N N . TRP A 1 80 ? 2.933 -0.932 -11.068 1.00 97.75 80 TRP A N 1
ATOM 589 C CA . TRP A 1 80 ? 2.559 -1.980 -12.012 1.00 97.75 80 TRP A CA 1
ATOM 590 C C . TRP A 1 80 ? 1.840 -1.403 -13.233 1.00 97.75 80 TRP A C 1
ATOM 592 O O . TRP A 1 80 ? 0.685 -0.992 -13.155 1.00 97.75 80 TRP A O 1
ATOM 602 N N . LYS A 1 81 ? 2.491 -1.448 -14.400 1.00 97.50 81 LYS A N 1
ATOM 603 C CA . LYS A 1 81 ? 1.989 -0.855 -15.655 1.00 97.50 81 LYS A CA 1
ATOM 604 C C . LYS A 1 81 ? 0.559 -1.275 -16.033 1.00 97.50 81 LYS A C 1
ATOM 606 O O . LYS A 1 81 ? -0.153 -0.501 -16.663 1.00 97.50 81 LYS A O 1
ATOM 611 N N . GLY A 1 82 ? 0.162 -2.509 -15.716 1.00 98.00 82 GLY A N 1
ATOM 612 C CA . GLY A 1 82 ? -1.173 -3.031 -16.035 1.00 98.00 82 GLY A CA 1
ATOM 613 C C . GLY A 1 82 ? -2.278 -2.573 -15.077 1.00 98.00 82 GLY A C 1
ATOM 614 O O . GLY A 1 82 ? -3.457 -2.699 -15.405 1.00 98.00 82 GLY A O 1
ATOM 615 N N . SER A 1 83 ? -1.918 -2.041 -13.910 1.00 97.69 83 SER A N 1
ATOM 616 C CA . SER A 1 83 ? -2.865 -1.558 -12.908 1.00 97.69 83 SER A CA 1
ATOM 617 C C . SER A 1 83 ? -3.303 -0.145 -13.274 1.00 97.69 83 SER A C 1
ATOM 619 O O . SER A 1 83 ? -2.498 0.779 -13.294 1.00 97.69 83 SER A O 1
ATOM 621 N N . THR A 1 84 ? -4.583 0.025 -13.596 1.00 97.25 84 THR A N 1
ATOM 622 C CA . THR A 1 84 ? -5.135 1.300 -14.100 1.00 97.25 84 THR A CA 1
ATOM 623 C C . THR A 1 84 ? -6.234 1.882 -13.217 1.00 97.25 84 THR A C 1
ATOM 625 O O . THR A 1 84 ? -6.690 2.998 -13.453 1.00 97.25 84 THR A O 1
ATOM 628 N N . VAL A 1 85 ? -6.653 1.143 -12.188 1.00 96.75 85 VAL A N 1
ATOM 629 C CA . VAL A 1 85 ? -7.690 1.541 -11.235 1.00 96.75 85 VAL A CA 1
ATOM 630 C C . VAL A 1 85 ? -7.183 1.256 -9.827 1.00 96.75 85 VAL A C 1
ATOM 632 O O . VAL A 1 85 ? -6.548 0.230 -9.591 1.00 96.75 85 VAL A O 1
ATOM 635 N N . LEU A 1 86 ? -7.471 2.167 -8.900 1.00 96.19 86 LEU A N 1
ATOM 636 C CA . LEU A 1 86 ? -7.066 2.087 -7.502 1.00 96.19 86 LEU A CA 1
ATOM 637 C C . LEU A 1 86 ? -8.272 2.357 -6.600 1.00 96.19 86 LEU A C 1
ATOM 639 O O . LEU A 1 86 ? -9.022 3.306 -6.827 1.00 96.19 86 LEU A O 1
ATOM 643 N N . GLY A 1 87 ? -8.436 1.533 -5.566 1.00 96.88 87 GLY A N 1
ATOM 644 C CA . GLY A 1 87 ? -9.339 1.789 -4.450 1.00 96.88 87 GLY A CA 1
ATOM 645 C C . GLY A 1 87 ? -8.563 1.725 -3.143 1.00 96.88 87 GLY A C 1
ATOM 646 O O . GLY A 1 87 ? -7.763 0.814 -2.953 1.00 96.88 87 GLY A O 1
ATOM 647 N N . ILE A 1 88 ? -8.787 2.698 -2.262 1.00 97.00 88 ILE A N 1
ATOM 648 C CA . ILE A 1 88 ? -8.145 2.762 -0.947 1.00 97.00 88 ILE A CA 1
ATOM 649 C C . ILE A 1 88 ? -9.234 2.817 0.117 1.00 97.00 88 ILE A C 1
ATOM 651 O O . ILE A 1 88 ? -10.191 3.584 0.004 1.00 97.00 88 ILE A O 1
ATOM 655 N N . GLY A 1 89 ? -9.055 2.011 1.158 1.00 96.44 89 GLY A N 1
ATOM 656 C CA . GLY A 1 89 ? -9.865 2.017 2.363 1.00 96.44 89 GLY A CA 1
ATOM 657 C C . GLY A 1 89 ? -8.985 2.177 3.592 1.00 96.44 89 GLY A C 1
ATOM 658 O O . GLY A 1 89 ? -7.860 1.687 3.627 1.00 96.44 89 GLY A O 1
ATOM 659 N N . ARG A 1 90 ? -9.507 2.868 4.603 1.00 95.56 90 ARG A N 1
ATOM 660 C CA . ARG A 1 90 ? -8.864 3.026 5.907 1.00 95.56 90 ARG A CA 1
ATOM 661 C C . ARG A 1 90 ? -9.898 2.807 6.999 1.00 95.56 90 ARG A C 1
ATOM 663 O O . ARG A 1 90 ? -11.033 3.273 6.877 1.00 95.56 90 ARG A O 1
ATOM 670 N N . ALA A 1 91 ? -9.468 2.143 8.060 1.00 94.31 91 ALA A N 1
ATOM 671 C CA . ALA A 1 91 ? -10.196 2.002 9.307 1.00 94.31 91 ALA A CA 1
ATOM 672 C C . ALA A 1 91 ? -9.242 2.259 10.477 1.00 94.31 91 ALA A C 1
ATOM 674 O O . ALA A 1 91 ? -8.024 2.185 10.318 1.00 94.31 91 ALA A O 1
ATOM 675 N N . GLU A 1 92 ? -9.809 2.578 11.632 1.00 90.69 92 GLU A N 1
ATOM 676 C CA . GLU A 1 92 ? -9.077 2.753 12.884 1.00 90.69 92 GLU A CA 1
ATOM 677 C C . GLU A 1 92 ? -9.699 1.840 13.935 1.00 90.69 92 GLU A C 1
ATOM 679 O O . GLU A 1 92 ? -10.925 1.710 14.003 1.00 90.69 92 GLU A O 1
ATOM 684 N N . GLY A 1 93 ? -8.853 1.210 14.744 1.00 86.50 93 GLY A N 1
ATOM 685 C CA . GLY A 1 93 ? -9.264 0.390 15.876 1.00 86.50 93 GLY A CA 1
ATOM 686 C C . GLY A 1 93 ? -8.731 0.965 17.183 1.00 86.50 93 GLY A C 1
ATOM 687 O O . GLY A 1 93 ? -8.108 2.021 17.229 1.00 86.50 93 GLY A O 1
ATOM 688 N N . THR A 1 94 ? -8.982 0.284 18.294 1.00 82.38 94 THR A N 1
ATOM 689 C CA . THR A 1 94 ? -8.248 0.561 19.532 1.00 82.38 94 THR A CA 1
ATOM 690 C C . THR A 1 94 ? -7.852 -0.756 20.160 1.00 82.38 94 THR A C 1
ATOM 692 O O . THR A 1 94 ? -8.704 -1.528 20.596 1.00 82.38 94 THR A O 1
ATOM 695 N N . MET A 1 95 ? -6.548 -1.004 20.241 1.00 77.38 95 MET A N 1
ATOM 696 C CA . MET A 1 95 ? -5.996 -2.196 20.871 1.00 77.38 95 MET A CA 1
ATOM 697 C C . MET A 1 95 ? -5.062 -1.771 22.003 1.00 77.38 95 MET A C 1
ATOM 699 O O . MET A 1 95 ? -4.054 -1.104 21.793 1.00 77.38 95 MET A O 1
ATOM 703 N N . ARG A 1 96 ? -5.410 -2.147 23.241 1.00 76.81 96 ARG A N 1
ATOM 704 C CA . ARG A 1 96 ? -4.629 -1.818 24.453 1.00 76.81 96 ARG A CA 1
ATOM 705 C C . ARG A 1 96 ? -4.359 -0.310 24.642 1.00 76.81 96 ARG A C 1
ATOM 707 O O . ARG A 1 96 ? -3.339 0.065 25.207 1.00 76.81 96 ARG A O 1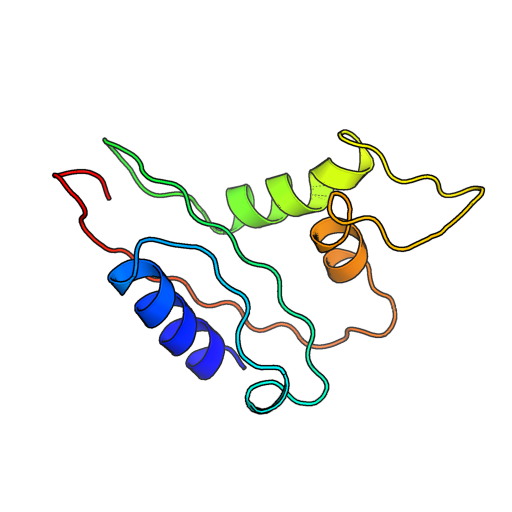
ATOM 714 N N . GLY A 1 97 ? -5.277 0.547 24.186 1.00 71.25 97 GLY A N 1
ATOM 715 C CA . GLY A 1 97 ? -5.156 2.008 24.281 1.00 71.25 97 GLY A CA 1
ATOM 716 C C . GLY A 1 97 ? -4.306 2.660 23.184 1.00 71.25 97 GLY A C 1
ATOM 717 O O . GLY A 1 97 ? -4.167 3.879 23.193 1.00 71.25 97 GLY A O 1
ATOM 718 N N . MET A 1 98 ? -3.770 1.873 22.247 1.00 68.81 98 MET A N 1
ATOM 719 C CA . MET A 1 98 ? -3.158 2.361 21.008 1.00 68.81 98 MET A CA 1
ATOM 720 C C . M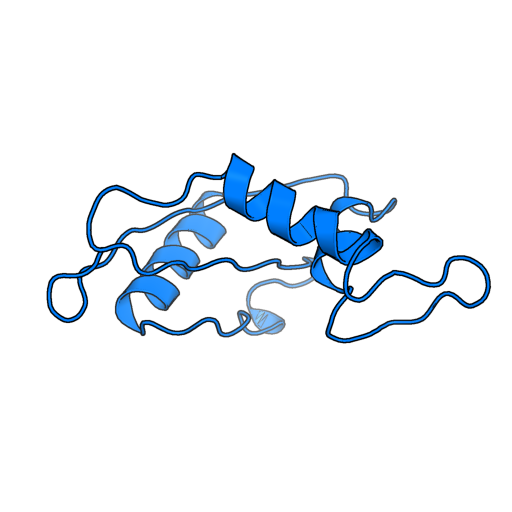ET A 1 98 ? -4.216 2.399 19.905 1.00 68.81 98 MET A C 1
ATOM 722 O O . MET A 1 98 ? -5.116 1.550 19.901 1.00 68.81 98 MET A O 1
ATOM 726 N N . LYS A 1 99 ? -4.109 3.386 19.019 1.00 61.31 99 LYS A N 1
ATOM 727 C CA . LYS A 1 99 ? -4.957 3.545 17.836 1.00 61.31 99 LYS A CA 1
ATOM 728 C C . LYS A 1 99 ? -4.245 3.060 16.585 1.00 61.31 99 LYS A C 1
ATOM 730 O O . LYS A 1 99 ? -2.996 3.160 16.562 1.00 61.31 99 LYS A O 1
#